Protein AF-A0A2G9THC5-F1 (afdb_monomer)

Nearest PDB structures (foldseek):
  4bn2-assembly1_A  TM=9.648E-01  e=2.446E-03  Homo sapiens
  7ryp-assembly1_A  TM=8.905E-01  e=3.692E-03  Homo sapiens
  6zph-assembly1_B  TM=8.685E-01  e=9.006E-03  Homo sapiens
  5nd3-assembly1_C  TM=8.760E-01  e=1.307E-01  Mus musculus
  5nd7-assembly1_C  TM=8.703E-01  e=1.720E-01  Mus musculus

pLDDT: mean 87.55, std 10.91, range [47.5, 96.56]

InterPro domains:
  IPR001752 Kinesin motor domain [PF00225] (8-69)
  IPR001752 Kinesin motor domain [PS50067] (1-69)
  IPR027417 P-loop containing nucleoside triphosphate hydrolase [SSF52540] (10-69)
  IPR027640 Kinesin-like protein [PTHR47969] (2-68)
  IPR036961 Kinesin motor domain superfamily [G3DSA:3.40.850.10] (1-69)

Sequence (69 aa):
MDPGSAQVTLTSDGPPKLFTFDGAYYMDSTGEQIYNDIVYPLVENVIEGYNGTVFAYGQTGSGKTFSMQ

Organism: Teladorsagia circumcincta (NCBI:txid45464)

Radius of gyration: 14.8 Å; Cα contacts (8 Å, |Δi|>4): 45; chains: 1; bounding box: 31×22×41 Å

Mean predicted aligned error: 5.63 Å

Solvent-accessible surface area (backbone atoms only — not comparable to full-atom values): 4653 Å² total; per-residue (Å²): 135,68,89,72,56,19,56,48,75,48,82,60,105,56,84,71,45,79,45,80,52,97,66,53,83,59,95,86,58,48,72,66,56,55,37,58,74,57,47,46,65,42,51,54,42,36,76,74,70,47,92,68,87,87,84,76,84,75,63,91,88,68,46,54,67,68,79,73,108

Foldseek 3Di:
DPQPFQWDWDDDPDDIDIDGDPGDDDPPDDLVNVCVVPVVVQVVVVVVVDDHDDADDDDPPPCRVVSVD

Structure (mmCIF, N/CA/C/O backbone):
data_AF-A0A2G9THC5-F1
#
_entry.id   AF-A0A2G9THC5-F1
#
loop_
_atom_site.group_PDB
_atom_site.id
_atom_site.type_symbol
_atom_site.label_atom_id
_atom_site.label_alt_id
_atom_site.label_comp_id
_atom_site.label_asym_id
_atom_site.label_entity_id
_atom_site.label_seq_id
_atom_site.pdbx_PDB_ins_code
_atom_site.Cartn_x
_atom_site.Cartn_y
_atom_site.Cartn_z
_atom_site.occupancy
_atom_site.B_iso_or_equiv
_atom_site.auth_seq_id
_atom_site.auth_comp_id
_atom_site.auth_asym_id
_atom_site.auth_atom_id
_atom_site.pdbx_PDB_model_num
ATOM 1 N N . MET A 1 1 ? -15.152 -1.295 -10.557 1.00 48.34 1 MET A N 1
ATOM 2 C CA . MET A 1 1 ? -13.929 -2.040 -10.909 1.00 48.34 1 MET A 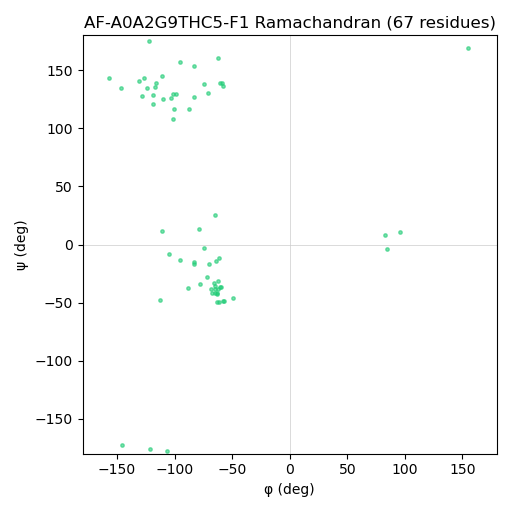CA 1
ATOM 3 C C . MET A 1 1 ? -13.941 -2.246 -12.414 1.00 48.34 1 MET A C 1
ATOM 5 O O . MET A 1 1 ? -14.588 -3.175 -12.887 1.00 48.34 1 MET A O 1
ATOM 9 N N . ASP A 1 2 ? -13.348 -1.323 -13.170 1.00 48.81 2 ASP A N 1
ATOM 10 C CA . ASP A 1 2 ? -13.230 -1.485 -14.620 1.00 48.81 2 ASP A CA 1
ATOM 11 C C . ASP A 1 2 ? -12.207 -2.593 -14.930 1.00 48.81 2 ASP A C 1
ATOM 13 O O . ASP A 1 2 ? -11.093 -2.544 -14.410 1.00 48.81 2 ASP A O 1
ATOM 17 N N . PRO A 1 3 ? -12.522 -3.583 -15.78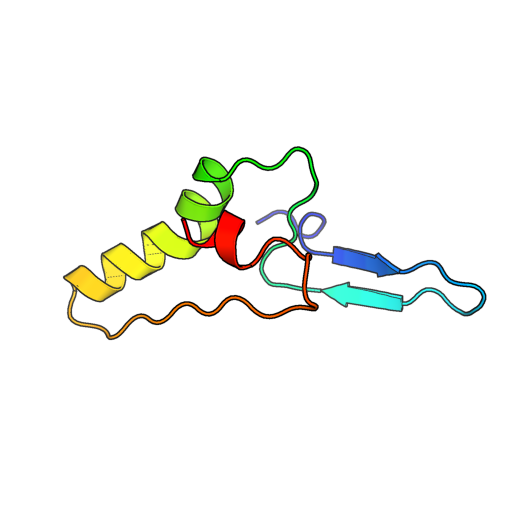5 1.00 47.50 3 PRO A N 1
ATOM 18 C CA . PRO A 1 3 ? -11.641 -4.730 -16.052 1.00 47.50 3 PRO A CA 1
ATOM 19 C C . PRO A 1 3 ? -10.271 -4.384 -16.665 1.00 47.50 3 PRO A C 1
ATOM 21 O O . PRO A 1 3 ? -9.405 -5.251 -16.754 1.00 47.50 3 PRO A O 1
ATOM 24 N N . GLY A 1 4 ? -10.078 -3.141 -17.123 1.00 53.84 4 GLY A N 1
ATOM 25 C CA . GLY A 1 4 ? -8.849 -2.674 -17.770 1.00 53.84 4 GLY A CA 1
ATOM 26 C C . GLY A 1 4 ? -7.848 -1.971 -16.849 1.00 53.84 4 GLY A 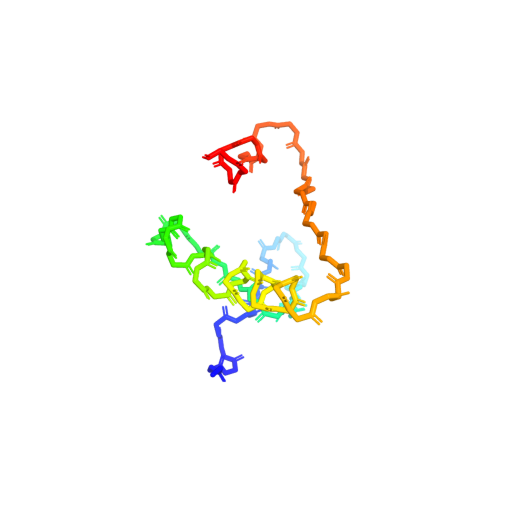C 1
ATOM 27 O O . GLY A 1 4 ? -6.709 -1.778 -17.263 1.00 53.84 4 GLY A O 1
ATOM 28 N N . SER A 1 5 ? -8.225 -1.589 -15.621 1.00 60.25 5 SER A N 1
ATOM 29 C CA . SER A 1 5 ? -7.353 -0.780 -14.749 1.00 60.25 5 SER A CA 1
ATOM 30 C C . SER A 1 5 ? -6.317 -1.592 -13.971 1.00 60.25 5 SER A C 1
ATOM 32 O O . SER A 1 5 ? -5.346 -1.022 -13.492 1.00 60.25 5 SER A O 1
ATOM 34 N N . ALA A 1 6 ? -6.481 -2.913 -13.862 1.00 73.25 6 ALA A N 1
ATOM 35 C CA . ALA A 1 6 ? -5.605 -3.768 -13.056 1.00 73.25 6 ALA A CA 1
ATOM 36 C C . ALA A 1 6 ? -4.721 -4.724 -13.879 1.00 73.25 6 ALA A C 1
ATOM 38 O O . ALA A 1 6 ? -4.102 -5.643 -13.335 1.00 73.25 6 ALA A O 1
ATOM 39 N N . GLN A 1 7 ? -4.659 -4.518 -15.199 1.00 85.25 7 GLN A N 1
ATOM 40 C CA . GLN A 1 7 ? -3.805 -5.288 -16.096 1.00 85.25 7 GLN A CA 1
ATOM 41 C C . GLN A 1 7 ? -2.508 -4.540 -16.410 1.00 85.25 7 GLN A C 1
ATOM 43 O O . GLN A 1 7 ? -2.522 -3.386 -16.836 1.00 85.25 7 GLN A O 1
ATOM 48 N N . VAL A 1 8 ? -1.375 -5.223 -16.249 1.00 86.62 8 VAL A N 1
ATOM 49 C CA . VAL A 1 8 ? -0.044 -4.695 -16.576 1.00 86.62 8 VAL A CA 1
A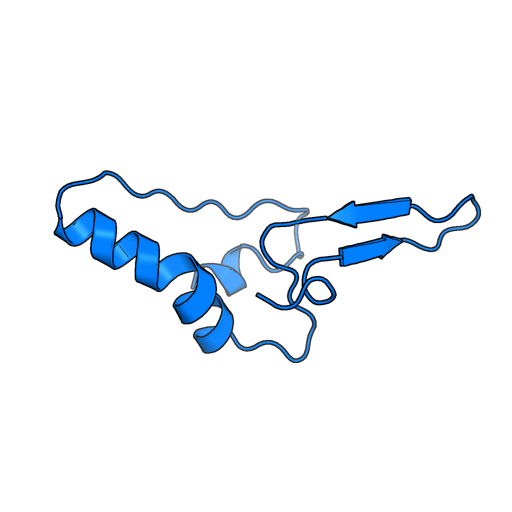TOM 50 C C . VAL A 1 8 ? 0.580 -5.578 -17.647 1.00 86.62 8 VAL A C 1
ATOM 52 O O . VAL A 1 8 ? 0.768 -6.779 -17.443 1.00 86.62 8 VAL A O 1
ATOM 55 N N . THR A 1 9 ? 0.909 -4.987 -18.798 1.00 89.12 9 THR A N 1
ATOM 56 C CA . THR A 1 9 ? 1.592 -5.690 -19.894 1.00 89.12 9 THR A CA 1
ATOM 57 C C . THR A 1 9 ? 3.075 -5.349 -19.884 1.00 89.12 9 THR A C 1
ATOM 59 O O . THR A 1 9 ? 3.456 -4.204 -20.118 1.00 89.12 9 THR A O 1
ATOM 62 N N . LEU A 1 10 ? 3.923 -6.349 -19.659 1.00 88.12 10 LEU A N 1
ATOM 63 C CA . LEU A 1 10 ? 5.367 -6.218 -19.816 1.00 88.12 10 LEU A CA 1
ATOM 64 C C . LEU A 1 10 ? 5.750 -6.526 -21.264 1.00 88.12 10 LEU A C 1
ATOM 66 O O . LEU A 1 10 ? 5.582 -7.654 -21.736 1.00 88.12 10 LEU A O 1
ATOM 70 N N . THR A 1 11 ? 6.289 -5.519 -21.947 1.00 86.62 11 THR A N 1
ATOM 71 C CA . THR A 1 11 ? 6.901 -5.652 -23.271 1.00 86.62 11 THR A CA 1
ATOM 72 C C . THR A 1 11 ? 8.421 -5.668 -23.097 1.00 86.62 11 THR A C 1
ATOM 74 O O . THR A 1 11 ? 9.038 -4.678 -22.720 1.00 86.62 11 THR A O 1
ATOM 77 N N . SER A 1 12 ? 9.030 -6.837 -23.283 1.00 83.56 12 SER A N 1
ATOM 78 C CA . SER A 1 12 ? 10.489 -7.027 -23.309 1.00 83.56 12 SER A CA 1
ATOM 79 C C . SER A 1 12 ? 10.894 -7.625 -24.661 1.00 83.56 12 SER A C 1
ATOM 81 O O . SER A 1 12 ? 10.023 -7.870 -25.489 1.00 83.56 12 SER A O 1
ATOM 83 N N . ASP A 1 13 ? 12.173 -7.952 -24.864 1.00 82.00 13 ASP A N 1
ATOM 84 C CA . ASP A 1 13 ? 12.708 -8.624 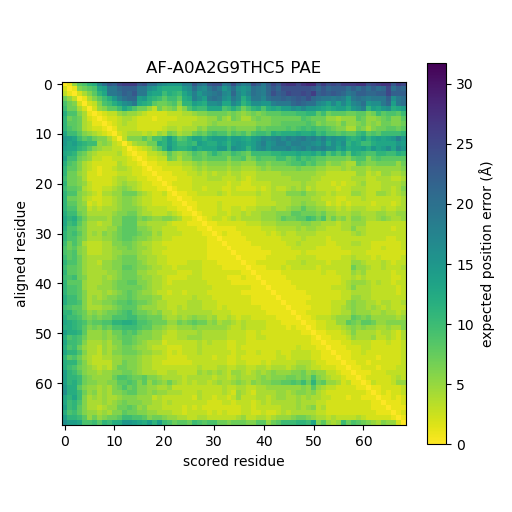-26.074 1.00 82.00 13 ASP A CA 1
ATOM 85 C C . ASP A 1 13 ? 12.195 -10.077 -26.294 1.00 82.00 13 ASP A C 1
ATOM 87 O O . ASP A 1 13 ? 12.837 -10.914 -26.923 1.00 82.00 13 ASP A O 1
ATOM 91 N N . GLY A 1 14 ? 11.014 -10.409 -25.768 1.00 84.56 14 GLY A N 1
ATOM 92 C CA . GLY A 1 14 ? 10.345 -11.700 -25.890 1.00 84.56 14 GLY A CA 1
ATOM 93 C C . GLY A 1 14 ? 8.822 -11.533 -25.963 1.00 84.56 14 GLY A C 1
ATOM 94 O O . GLY A 1 14 ? 8.325 -10.409 -26.052 1.00 84.56 14 GLY A O 1
ATOM 95 N N . PRO A 1 15 ? 8.049 -12.632 -25.929 1.00 87.75 15 PRO A N 1
ATOM 96 C CA . PRO A 1 15 ? 6.595 -12.547 -25.986 1.00 87.75 15 PRO A CA 1
ATOM 97 C C . PRO A 1 15 ? 6.043 -11.710 -24.816 1.00 87.75 15 PRO A C 1
ATOM 99 O O . PRO A 1 15 ? 6.529 -11.856 -23.686 1.00 87.75 15 PRO A O 1
ATOM 102 N N . PRO A 1 16 ? 5.040 -10.845 -25.067 1.00 89.25 16 PRO A N 1
ATOM 103 C CA . PRO A 1 16 ? 4.483 -9.965 -24.049 1.00 89.25 16 PRO A CA 1
ATOM 104 C C . PRO A 1 16 ? 3.884 -10.778 -22.902 1.00 89.25 16 PRO A C 1
ATOM 106 O O . PRO A 1 16 ? 3.225 -11.798 -23.121 1.00 89.25 16 PRO A O 1
ATOM 109 N N . LYS A 1 17 ? 4.109 -10.317 -21.670 1.00 91.75 17 LYS A N 1
ATOM 110 C CA . LYS A 1 17 ? 3.567 -10.952 -20.462 1.00 91.75 17 LYS A CA 1
ATOM 111 C C . LYS A 1 17 ? 2.496 -10.064 -19.854 1.00 91.75 17 LYS A C 1
ATOM 113 O O . LYS A 1 17 ? 2.768 -8.906 -19.553 1.00 91.75 17 LYS A O 1
ATOM 118 N N . LEU A 1 18 ? 1.305 -10.619 -19.657 1.00 90.69 18 LEU A N 1
ATOM 119 C CA . LEU A 1 18 ? 0.181 -9.935 -19.028 1.00 90.69 18 LEU A CA 1
ATOM 120 C C . LEU A 1 18 ? 0.041 -10.394 -17.577 1.00 90.69 18 LEU A C 1
ATOM 122 O O . LEU A 1 18 ? -0.016 -11.594 -17.309 1.00 90.69 18 LEU A O 1
ATOM 126 N N . PHE A 1 19 ? -0.045 -9.439 -16.660 1.00 90.81 19 PHE A N 1
ATOM 127 C CA . PHE A 1 19 ? -0.307 -9.673 -15.243 1.00 90.81 19 PHE A CA 1
ATOM 128 C C . PHE A 1 19 ? -1.633 -9.023 -14.873 1.00 90.81 19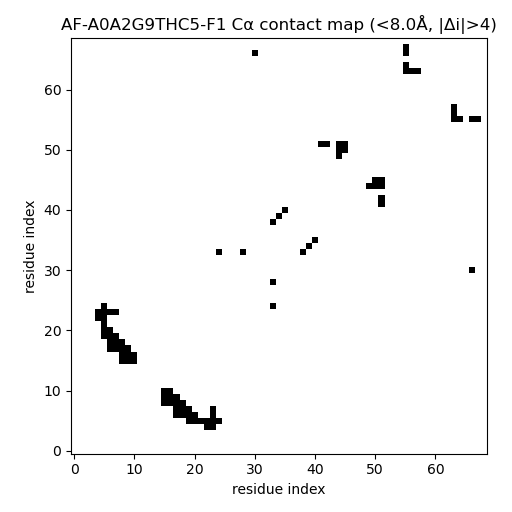 PHE A C 1
ATOM 130 O O . PHE A 1 19 ? -1.931 -7.928 -15.343 1.00 90.81 19 PHE A O 1
ATOM 137 N N . THR A 1 20 ? -2.430 -9.705 -14.055 1.00 91.38 20 THR A N 1
ATOM 138 C CA . THR A 1 20 ? -3.695 -9.184 -13.523 1.00 91.38 20 THR A CA 1
ATOM 139 C C . THR A 1 20 ? -3.585 -9.127 -12.008 1.00 91.38 20 THR A C 1
ATOM 141 O O . THR A 1 20 ? -3.198 -10.117 -11.388 1.00 91.38 20 THR A O 1
ATOM 144 N N . PHE A 1 21 ? -3.906 -7.971 -11.443 1.00 89.81 21 PHE A N 1
ATOM 145 C CA . PHE A 1 21 ? -3.928 -7.717 -10.005 1.00 89.81 21 PHE A CA 1
ATOM 146 C C . PHE A 1 21 ? -5.327 -7.257 -9.584 1.00 89.81 21 PHE A C 1
ATOM 148 O O . PHE A 1 21 ? -6.192 -7.052 -10.434 1.00 89.81 21 PHE A O 1
ATOM 155 N N . ASP A 1 22 ? -5.549 -7.071 -8.286 1.00 88.44 22 ASP A N 1
ATOM 156 C CA . ASP A 1 22 ? -6.782 -6.449 -7.783 1.00 88.44 22 ASP A CA 1
ATOM 157 C C . ASP A 1 22 ? -6.815 -4.938 -8.077 1.00 88.44 22 ASP A C 1
ATOM 159 O O . ASP A 1 22 ? -7.879 -4.356 -8.276 1.00 88.44 22 ASP A O 1
ATOM 163 N N . GLY A 1 23 ? -5.639 -4.310 -8.176 1.00 88.00 23 GLY A N 1
ATOM 164 C CA . GLY A 1 23 ? -5.465 -2.928 -8.614 1.00 88.00 23 GLY A CA 1
ATOM 165 C C . GLY A 1 23 ? -4.057 -2.685 -9.155 1.00 88.00 23 GLY A C 1
ATOM 166 O O . GLY A 1 23 ? -3.087 -3.250 -8.647 1.00 88.00 23 GLY A O 1
ATOM 167 N N . ALA A 1 24 ? -3.943 -1.851 -10.191 1.00 90.00 24 ALA A N 1
ATOM 168 C CA . ALA A 1 24 ? -2.666 -1.375 -10.712 1.00 90.00 24 ALA A CA 1
ATOM 169 C C . ALA A 1 24 ? -2.695 0.155 -10.804 1.00 90.00 24 ALA A C 1
ATOM 171 O O . ALA A 1 24 ? -3.606 0.737 -11.384 1.00 90.00 24 ALA A O 1
ATOM 172 N N . TYR A 1 25 ? -1.686 0.790 -10.213 1.00 88.25 25 TYR A N 1
ATOM 173 C CA . TYR A 1 25 ? -1.583 2.241 -10.098 1.00 88.25 25 TYR A CA 1
ATOM 174 C C . TYR A 1 25 ? -0.345 2.714 -10.855 1.00 88.25 25 TYR A C 1
ATOM 176 O O . TYR A 1 25 ? 0.725 2.106 -10.752 1.00 88.25 25 TYR A O 1
ATOM 184 N N . TYR A 1 26 ? -0.502 3.784 -11.629 1.00 88.50 26 TYR A N 1
ATOM 185 C CA . TYR A 1 26 ? 0.563 4.389 -12.425 1.00 88.50 26 TYR A CA 1
ATOM 186 C C . TYR A 1 26 ? 1.016 5.712 -11.788 1.00 88.50 26 TYR A C 1
ATOM 188 O O . TYR A 1 26 ? 0.583 6.077 -10.698 1.00 88.50 26 TYR A O 1
ATOM 196 N N . MET A 1 27 ? 1.954 6.418 -12.425 1.00 87.06 27 MET A N 1
ATOM 197 C CA . MET A 1 27 ? 2.587 7.613 -11.838 1.00 87.06 27 MET A CA 1
ATOM 198 C C . MET A 1 27 ? 1.631 8.794 -11.601 1.00 87.06 27 MET A C 1
ATOM 200 O O . MET A 1 27 ? 1.995 9.745 -10.916 1.00 87.06 27 MET A O 1
ATOM 204 N N . ASP A 1 28 ? 0.443 8.756 -12.190 1.00 88.38 28 ASP A N 1
ATOM 205 C CA . ASP A 1 28 ? -0.645 9.717 -12.018 1.00 88.38 28 ASP A CA 1
ATOM 206 C C . ASP A 1 28 ? -1.502 9.451 -10.771 1.00 88.38 28 ASP A C 1
ATOM 208 O O . ASP A 1 28 ? -2.253 10.326 -10.341 1.00 88.38 28 ASP A O 1
ATOM 212 N N . SER A 1 29 ? -1.382 8.264 -10.175 1.00 88.31 29 SER A N 1
ATOM 213 C CA . SER A 1 29 ? -2.146 7.873 -8.992 1.00 88.31 29 SER A CA 1
ATOM 214 C C . SER A 1 29 ? -1.616 8.566 -7.736 1.00 88.31 29 SER A C 1
ATOM 216 O O . SER A 1 29 ? -0.405 8.655 -7.512 1.00 88.31 29 SER A O 1
ATOM 218 N N . THR A 1 30 ? -2.523 9.041 -6.882 1.00 90.31 30 THR A N 1
ATOM 219 C CA . THR A 1 30 ? -2.164 9.736 -5.638 1.00 90.31 30 THR A CA 1
ATOM 220 C C . THR A 1 30 ? -2.157 8.787 -4.441 1.00 90.31 30 THR A C 1
ATOM 222 O O . THR A 1 30 ? -2.835 7.759 -4.433 1.00 90.31 30 THR A O 1
ATOM 225 N N . GLY A 1 31 ? -1.414 9.146 -3.388 1.00 88.19 31 GLY A N 1
ATOM 226 C CA . GLY A 1 31 ? -1.417 8.379 -2.137 1.00 88.19 31 GLY A CA 1
ATOM 227 C C . GLY A 1 31 ? -2.807 8.297 -1.497 1.00 88.19 31 GLY A C 1
ATOM 228 O O . GLY A 1 31 ? -3.193 7.246 -1.001 1.00 88.19 31 GLY A O 1
ATOM 229 N N . GLU A 1 32 ? -3.591 9.375 -1.585 1.00 92.19 32 GLU A N 1
ATOM 230 C CA . GLU A 1 32 ? -4.977 9.410 -1.105 1.00 92.19 32 GLU A CA 1
ATOM 231 C C . GLU A 1 32 ? -5.874 8.433 -1.874 1.00 92.19 32 GLU A C 1
ATOM 233 O O . GLU A 1 32 ? -6.659 7.711 -1.264 1.00 92.19 32 GLU A O 1
ATOM 238 N N . GLN A 1 33 ? -5.723 8.360 -3.199 1.00 90.31 33 GLN A N 1
ATOM 239 C CA . GLN A 1 33 ? -6.471 7.411 -4.019 1.00 90.31 33 GLN A CA 1
ATOM 240 C C . GLN A 1 33 ? -6.151 5.966 -3.619 1.00 90.31 33 GLN A C 1
ATOM 242 O O . GLN A 1 33 ? -7.057 5.193 -3.324 1.00 90.31 33 GLN A O 1
ATOM 247 N N . ILE A 1 34 ? -4.864 5.623 -3.519 1.00 90.19 34 ILE A N 1
ATOM 248 C CA . ILE A 1 34 ? -4.423 4.273 -3.134 1.00 90.19 34 ILE A CA 1
ATOM 249 C C . ILE A 1 34 ? -4.904 3.918 -1.716 1.00 90.19 34 ILE A C 1
ATOM 251 O O . ILE A 1 34 ? -5.311 2.781 -1.462 1.00 90.19 34 ILE A O 1
ATOM 255 N N . TYR A 1 35 ? -4.886 4.880 -0.789 1.00 91.81 35 TYR A N 1
ATOM 256 C CA . TYR A 1 35 ? -5.401 4.690 0.566 1.00 91.81 35 TYR A CA 1
ATOM 257 C C . TYR A 1 35 ? -6.903 4.390 0.565 1.00 91.81 35 TYR A C 1
ATOM 259 O O . T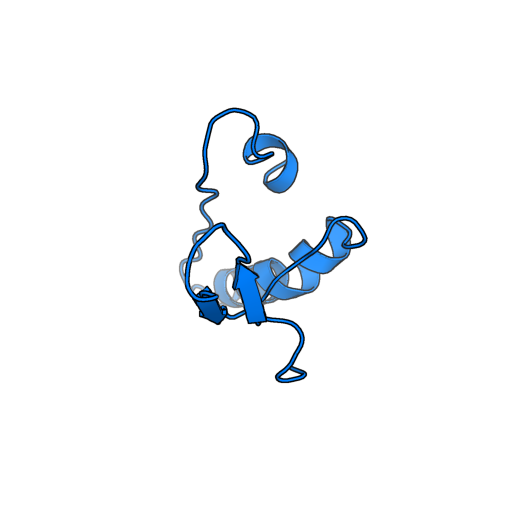YR A 1 35 ? -7.327 3.413 1.181 1.00 91.81 35 TYR A O 1
ATOM 267 N N . ASN A 1 36 ? -7.698 5.196 -0.139 1.00 92.19 36 ASN A N 1
ATOM 268 C CA . ASN A 1 36 ? -9.149 5.027 -0.190 1.00 92.19 36 ASN A CA 1
ATOM 269 C C . ASN A 1 36 ? -9.556 3.717 -0.877 1.00 92.19 36 ASN A C 1
ATOM 271 O O . ASN A 1 36 ? -10.501 3.067 -0.435 1.00 92.19 36 ASN A O 1
ATOM 275 N N . ASP A 1 37 ? -8.817 3.297 -1.904 1.00 89.50 37 ASP A N 1
ATOM 276 C CA . ASP A 1 37 ? -9.144 2.092 -2.666 1.00 89.50 37 ASP A CA 1
ATOM 277 C C . ASP A 1 37 ? -8.746 0.795 -1.931 1.00 89.50 37 ASP A C 1
ATOM 279 O O . ASP A 1 37 ? -9.440 -0.216 -2.048 1.00 89.50 37 ASP A O 1
ATOM 283 N N . ILE A 1 38 ? -7.640 0.797 -1.169 1.00 89.75 38 ILE A N 1
ATOM 284 C CA . ILE A 1 38 ? -7.075 -0.426 -0.555 1.00 89.75 38 ILE A CA 1
ATOM 285 C C . ILE A 1 38 ? -7.182 -0.428 0.972 1.00 89.75 38 ILE A C 1
ATOM 287 O O . ILE A 1 38 ? -7.554 -1.434 1.578 1.00 89.75 38 ILE A O 1
ATOM 291 N N . VAL A 1 39 ? -6.789 0.670 1.616 1.00 92.25 39 VAL A N 1
ATOM 292 C CA . VAL A 1 39 ? -6.565 0.713 3.068 1.00 92.25 39 VAL A CA 1
ATOM 293 C C . VAL A 1 39 ? -7.845 1.064 3.813 1.00 92.25 39 VAL A C 1
ATOM 295 O O . VAL A 1 39 ? -8.101 0.494 4.870 1.00 92.25 39 VAL A O 1
ATOM 298 N N . TYR A 1 40 ? -8.674 1.950 3.267 1.00 94.25 40 TYR A N 1
ATOM 299 C CA . TYR A 1 40 ? -9.914 2.368 3.915 1.00 94.25 40 TYR A CA 1
ATOM 300 C C . TYR A 1 40 ? -10.863 1.191 4.229 1.00 94.25 40 TYR A C 1
ATOM 302 O O . TYR A 1 40 ? -11.225 1.044 5.399 1.00 94.25 40 TYR A O 1
ATOM 310 N N . PRO A 1 41 ? -11.165 0.266 3.290 1.00 92.56 41 PRO A N 1
ATOM 311 C CA . PRO A 1 41 ? -11.996 -0.901 3.599 1.00 92.56 41 PRO A CA 1
ATOM 312 C C . PRO A 1 41 ? -11.358 -1.819 4.651 1.00 92.56 41 PRO A C 1
ATOM 314 O O . PRO A 1 41 ? -12.045 -2.469 5.436 1.00 92.56 41 PRO A O 1
ATOM 317 N N . LEU A 1 42 ? -10.023 -1.892 4.695 1.00 93.00 42 LEU A N 1
ATOM 318 C CA . LEU A 1 42 ? -9.316 -2.663 5.716 1.00 93.00 42 LEU A CA 1
ATOM 319 C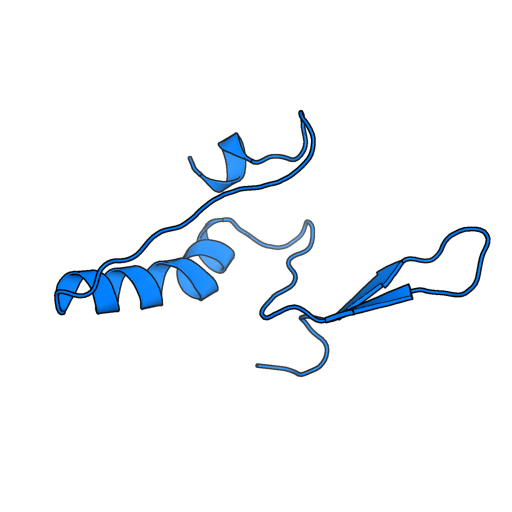 C . LEU A 1 42 ? -9.495 -2.038 7.104 1.00 93.00 42 LEU A C 1
ATOM 321 O O . LEU A 1 42 ? -9.702 -2.763 8.073 1.00 93.00 42 LEU A O 1
ATOM 325 N N . VAL A 1 43 ? -9.428 -0.710 7.200 1.00 94.50 43 VAL A N 1
ATOM 326 C CA . VAL A 1 43 ? -9.630 0.022 8.457 1.00 94.50 43 VAL A CA 1
ATOM 327 C C . VAL A 1 43 ? -11.050 -0.179 8.984 1.00 94.50 43 VAL A C 1
ATOM 329 O O . VAL A 1 43 ? -11.204 -0.423 10.179 1.00 94.50 43 VAL A O 1
ATOM 332 N N . GLU A 1 44 ? -12.067 -0.155 8.121 1.00 95.56 44 GLU A N 1
ATOM 333 C CA . GLU A 1 44 ? -13.451 -0.458 8.521 1.00 95.56 44 GLU A CA 1
ATOM 334 C C . GLU A 1 44 ? -13.564 -1.860 9.136 1.00 95.56 44 GLU A C 1
ATOM 336 O O . GLU A 1 44 ? -14.057 -2.009 10.254 1.00 95.56 44 GLU A O 1
ATOM 341 N N . ASN A 1 45 ? -12.992 -2.874 8.479 1.00 93.75 45 ASN A N 1
ATOM 342 C CA . ASN A 1 45 ? -12.961 -4.240 9.011 1.00 93.75 45 ASN A CA 1
ATOM 343 C C . ASN A 1 45 ? -12.217 -4.330 10.357 1.00 93.75 45 ASN A C 1
ATOM 345 O O . ASN A 1 45 ? -12.614 -5.080 11.250 1.00 93.75 45 ASN A O 1
ATOM 349 N N . VAL A 1 46 ? -11.142 -3.556 10.534 1.00 96.31 46 VAL A N 1
ATOM 350 C CA . VAL A 1 46 ? -10.412 -3.504 11.809 1.00 96.31 46 VAL A CA 1
ATOM 351 C C . VAL A 1 46 ? -11.269 -2.913 12.927 1.00 96.31 46 VAL A C 1
ATOM 353 O O . VAL A 1 46 ? -11.230 -3.412 14.053 1.00 96.31 46 VAL A O 1
ATOM 356 N N . ILE A 1 47 ? -12.083 -1.899 12.629 1.00 95.56 47 ILE A N 1
ATOM 357 C CA . ILE A 1 47 ? -13.027 -1.313 13.593 1.00 95.56 47 ILE A CA 1
ATOM 358 C C . ILE A 1 47 ? -14.113 -2.328 13.989 1.00 95.56 47 ILE A C 1
ATOM 360 O O . ILE A 1 47 ? -14.534 -2.351 15.145 1.00 95.56 47 ILE A O 1
ATOM 364 N N . GLU A 1 48 ? -14.513 -3.212 13.075 1.00 96.50 48 GLU A N 1
ATOM 365 C CA . GLU A 1 48 ? -15.443 -4.319 13.347 1.00 96.50 48 GLU A CA 1
ATOM 366 C C . GLU A 1 48 ? -14.818 -5.485 14.141 1.00 96.50 48 GLU A C 1
ATOM 368 O O . GLU A 1 48 ? -15.514 -6.431 14.517 1.00 96.50 48 GLU A O 1
ATOM 373 N N . GLY A 1 49 ? -13.520 -5.414 14.451 1.00 94.62 49 GLY A N 1
ATOM 374 C CA . GLY A 1 49 ? -12.811 -6.401 15.267 1.00 94.62 49 GLY A CA 1
ATOM 375 C C . GLY A 1 49 ? -12.065 -7.475 14.472 1.00 94.62 49 GLY A C 1
ATOM 376 O O . GLY A 1 49 ? -11.589 -8.443 15.070 1.00 94.62 49 GLY A O 1
ATOM 377 N N . TYR A 1 50 ? -11.929 -7.321 13.152 1.00 96.56 50 TYR A N 1
ATOM 378 C CA . TYR A 1 50 ? -11.078 -8.188 12.336 1.00 96.56 50 TYR A CA 1
ATOM 379 C C . TYR A 1 50 ? -9.613 -7.736 12.373 1.00 96.56 50 TYR A C 1
ATOM 381 O O . TYR A 1 50 ? -9.291 -6.564 12.544 1.00 96.56 50 TYR A O 1
ATOM 389 N N . ASN A 1 51 ? -8.685 -8.670 12.167 1.00 93.75 51 ASN A N 1
ATOM 390 C CA . ASN A 1 51 ? -7.275 -8.320 12.018 1.00 93.75 51 ASN A CA 1
ATOM 391 C C . ASN A 1 51 ? -6.992 -7.891 10.575 1.00 93.75 51 ASN A C 1
ATOM 393 O O . ASN A 1 51 ? -7.257 -8.648 9.643 1.00 93.75 51 ASN A O 1
ATOM 397 N N . GLY A 1 52 ? -6.400 -6.708 10.404 1.00 92.25 52 GLY A N 1
ATOM 398 C CA . GLY A 1 52 ? -5.918 -6.209 9.118 1.00 92.25 52 GLY A CA 1
ATOM 399 C C . GLY A 1 52 ? -4.393 -6.154 9.067 1.00 92.25 52 GLY A C 1
ATOM 400 O O . GLY A 1 52 ? -3.733 -5.895 10.074 1.00 92.25 52 GLY A O 1
ATOM 401 N N . THR A 1 53 ? -3.795 -6.418 7.906 1.00 93.38 53 THR A N 1
ATOM 402 C CA . THR A 1 53 ? -2.338 -6.319 7.729 1.00 93.38 53 THR A CA 1
ATOM 403 C C . THR A 1 53 ? -1.993 -5.863 6.316 1.00 93.38 53 THR A C 1
ATOM 405 O O . THR A 1 53 ? -2.530 -6.394 5.348 1.00 93.38 53 THR A O 1
ATOM 408 N N . VAL A 1 54 ? -1.069 -4.904 6.201 1.00 92.31 54 VAL A N 1
ATOM 409 C CA . VAL A 1 54 ? -0.571 -4.368 4.926 1.00 92.31 54 VAL A CA 1
ATOM 410 C C . VAL A 1 54 ? 0.947 -4.510 4.888 1.00 92.31 54 VAL A C 1
ATOM 412 O O . VAL A 1 54 ? 1.633 -4.175 5.853 1.00 92.31 54 VAL A O 1
ATOM 415 N N . PHE A 1 55 ? 1.480 -4.978 3.759 1.00 93.06 55 PHE A N 1
ATOM 416 C CA . PHE A 1 55 ? 2.918 -5.083 3.525 1.00 93.06 55 PHE A CA 1
ATOM 417 C C . PHE A 1 55 ? 3.290 -4.470 2.179 1.00 93.06 55 PHE A C 1
ATOM 419 O O . PHE A 1 55 ? 2.597 -4.663 1.185 1.00 93.06 55 PHE A O 1
ATOM 426 N N . ALA A 1 56 ? 4.425 -3.775 2.139 1.00 93.38 56 ALA A N 1
ATOM 427 C CA . ALA A 1 56 ? 5.016 -3.273 0.906 1.00 93.38 56 ALA A CA 1
ATOM 428 C C . ALA A 1 56 ? 6.203 -4.162 0.515 1.00 93.38 56 ALA A C 1
ATOM 430 O O . ALA A 1 56 ? 7.133 -4.354 1.302 1.00 93.38 56 ALA A O 1
ATOM 431 N N . TYR A 1 57 ? 6.196 -4.678 -0.713 1.00 94.88 57 TYR A N 1
ATOM 432 C CA . TYR A 1 57 ? 7.246 -5.545 -1.246 1.00 94.88 57 TYR A CA 1
ATOM 433 C C . TYR A 1 57 ? 7.780 -5.003 -2.575 1.00 94.88 57 TYR A C 1
ATOM 435 O O . TYR A 1 57 ? 7.040 -4.445 -3.377 1.00 94.88 57 TYR A O 1
ATOM 443 N N . GLY A 1 58 ? 9.086 -5.145 -2.800 1.00 93.38 58 GLY A N 1
ATOM 444 C CA . GLY A 1 58 ? 9.759 -4.646 -3.997 1.00 93.38 58 GLY A CA 1
ATOM 445 C C . GLY A 1 58 ? 11.245 -4.387 -3.765 1.00 93.38 58 GLY A C 1
ATOM 446 O O . GLY A 1 58 ? 11.721 -4.383 -2.625 1.00 93.38 58 GLY A O 1
ATOM 447 N N . GLN A 1 59 ? 11.993 -4.146 -4.840 1.00 94.44 59 GLN A N 1
ATOM 448 C CA . GLN A 1 59 ? 13.432 -3.865 -4.771 1.00 94.44 59 GLN A CA 1
ATOM 449 C C . GLN A 1 59 ? 13.756 -2.580 -3.985 1.00 94.44 59 GLN A C 1
ATOM 451 O O . GLN A 1 59 ? 12.910 -1.707 -3.786 1.00 94.44 59 GLN A O 1
ATOM 456 N N . THR A 1 60 ? 14.991 -2.425 -3.508 1.00 94.69 60 THR A N 1
ATOM 457 C CA . THR A 1 60 ? 15.432 -1.162 -2.889 1.00 94.69 60 THR A CA 1
ATOM 458 C C . THR A 1 60 ? 15.280 -0.000 -3.877 1.00 94.69 60 THR A C 1
ATOM 460 O O . THR A 1 60 ? 15.576 -0.148 -5.059 1.00 94.69 60 THR A O 1
ATOM 463 N N . GLY A 1 61 ? 14.764 1.137 -3.398 1.00 92.00 61 GLY A N 1
ATOM 464 C CA . GLY A 1 61 ? 14.446 2.300 -4.237 1.00 92.00 61 GLY A CA 1
ATOM 465 C C . GLY A 1 61 ? 13.071 2.265 -4.917 1.00 92.00 61 GLY A C 1
ATOM 466 O O . GLY A 1 61 ? 12.688 3.258 -5.516 1.00 92.00 61 GLY A O 1
ATOM 467 N N . SER A 1 62 ? 12.285 1.187 -4.785 1.00 90.56 62 SER A N 1
ATOM 468 C CA . SER A 1 62 ? 10.957 1.066 -5.420 1.00 90.56 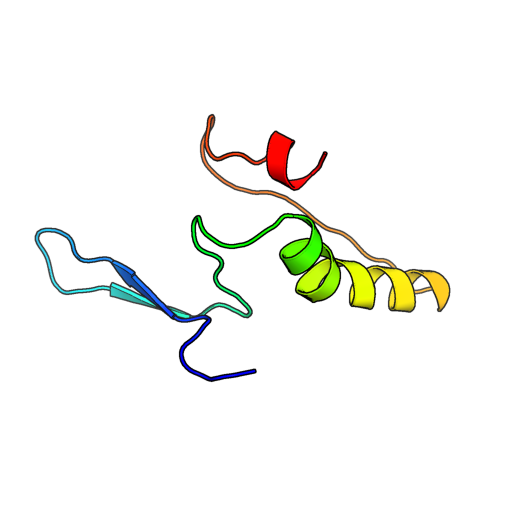62 SER A CA 1
ATOM 469 C C . SER A 1 62 ? 9.815 1.811 -4.706 1.00 90.56 62 SER A C 1
ATOM 471 O O . SER A 1 62 ? 8.654 1.509 -4.951 1.00 90.56 62 SER A O 1
ATOM 473 N N . GLY A 1 63 ? 10.113 2.704 -3.758 1.00 90.19 63 GLY A N 1
ATOM 474 C CA . GLY A 1 63 ? 9.085 3.500 -3.075 1.00 90.19 63 GLY A CA 1
ATOM 475 C C . GLY A 1 63 ? 8.356 2.839 -1.895 1.00 90.19 63 GLY A C 1
ATOM 476 O O . GLY A 1 63 ? 7.454 3.458 -1.358 1.00 90.19 63 GLY A O 1
ATOM 477 N N . LYS A 1 64 ? 8.759 1.651 -1.409 1.00 93.19 64 LYS A N 1
ATOM 478 C CA . LYS A 1 64 ? 8.093 0.974 -0.263 1.00 93.19 64 LYS A CA 1
ATOM 479 C C . LYS A 1 64 ? 7.863 1.876 0.960 1.00 93.19 64 LYS A C 1
ATOM 481 O O . LYS A 1 64 ? 6.784 1.858 1.530 1.00 93.19 64 LYS A O 1
ATOM 486 N N . THR A 1 65 ? 8.882 2.639 1.368 1.00 91.88 65 THR A N 1
ATOM 487 C CA . THR A 1 65 ? 8.782 3.570 2.507 1.00 91.88 65 THR A CA 1
ATOM 488 C C . THR A 1 65 ? 7.853 4.738 2.195 1.00 91.88 65 THR A C 1
ATOM 490 O O . THR A 1 65 ? 7.089 5.134 3.058 1.00 91.88 65 THR A O 1
ATOM 493 N N . PHE A 1 66 ? 7.890 5.248 0.962 1.00 89.81 66 PHE A N 1
ATOM 494 C CA . PHE A 1 66 ? 7.029 6.339 0.508 1.00 89.81 66 PHE A CA 1
ATOM 495 C C . PHE A 1 66 ? 5.553 5.927 0.487 1.00 89.81 66 PHE A C 1
ATOM 497 O O . PHE A 1 66 ? 4.710 6.687 0.928 1.00 89.81 66 PHE A O 1
ATOM 504 N N . SER A 1 67 ? 5.238 4.712 0.032 1.00 88.56 67 SER A N 1
ATOM 505 C CA . SER A 1 67 ? 3.858 4.208 0.007 1.00 88.56 67 SER A CA 1
ATOM 506 C C . SER A 1 67 ? 3.275 3.912 1.395 1.00 88.56 67 SER A C 1
ATOM 508 O O . SER A 1 67 ? 2.069 3.740 1.511 1.00 88.56 67 SER A O 1
ATOM 510 N N . MET A 1 68 ? 4.118 3.790 2.424 1.00 88.62 68 MET A N 1
ATOM 511 C CA . MET A 1 68 ? 3.720 3.444 3.796 1.00 88.62 68 MET A CA 1
ATOM 512 C C . MET A 1 68 ? 3.743 4.637 4.760 1.00 88.62 68 MET A C 1
ATOM 514 O O . MET A 1 68 ? 3.347 4.476 5.914 1.00 88.62 68 MET A O 1
ATOM 518 N N . GLN A 1 69 ? 4.267 5.784 4.324 1.00 74.50 69 GLN A N 1
ATOM 519 C CA . GLN A 1 69 ? 4.405 7.001 5.123 1.00 74.50 69 GLN A CA 1
ATOM 520 C C . GLN A 1 69 ? 3.298 7.992 4.783 1.00 74.50 69 GLN A C 1
ATOM 522 O O . GLN A 1 69 ? 2.769 8.585 5.748 1.00 74.50 69 GLN A O 1
#

Secondary structure (DSSP, 8-state):
--TTTTEEEE--SSS-EEEE-S----TT--HHHHIIIIIHHHHHHHHTT---------STTSSHHHHH-